Protein AF-A0A1G2G703-F1 (afdb_monomer_lite)

Sequence (166 aa):
MEPTSIESVSEKSYKKLFAVFVAIFGVNMMFAVGLALLQVRADAQSSTAAIINATRTKTKTTPTPMPASPGNKPNVILILGDDWGWPYYGFMGHPIVKTPNLDKLAAEGITFVNGTSAAAHCRPSLQSLMTGLNQRDIPRLGGEVLPVQAIHATLDGGRLCYSAYG

Foldseek 3Di:
DDDDDDDDPPPVVVVVVVVVVCVVVVVVVVVVVVVVVVVVVVVVVVVVVVVVVVVVPPPPPPPPPDPQPPPDDDDDDDDDDDPDDPCQEVCNVNPPHYDPVVNVVVVVDPDDNPDDFLDPDDVLSVLCVLLVDRSVPQDDDPNHGDDSVQFDQDQDPNDRDTDNDD

InterPro domains:
  IPR000917 Sulfatase, N-terminal [PF00884] (74-136)
  IPR017850 Alkaline-phosphatase-like, core domain superfamily [G3DSA:3.40.720.10] (73-143)
  IPR017850 Alkaline-phosphatase-like, core domain superfamily [SSF53649] (70-135)
  IPR050738 Sulfatase enzyme [PTHR42693] (47-138)

Organism: NCBI:txid1802115

pLDDT: mean 73.53, std 17.62, range [36.97, 97.88]

Secondary structure (DSSP, 8-state):
------SSSHHHHHHHHHHHHHHHHHHHHHHHHHHHHHHHHHHHHHHHHHHHHHHH-------------TT-PPP------SS--GGG-GGGT-SS---HHHHHHHHHS---TT---SSSSHHHHHHHHHHSS-TTTS-EETTEEPPGGG-EEEEETTEEEEE---

Radius of gyration: 42.48 Å; chains: 1; bounding box: 96×114×68 Å

Structure (mmCIF, N/CA/C/O backbone):
data_AF-A0A1G2G703-F1
#
_entry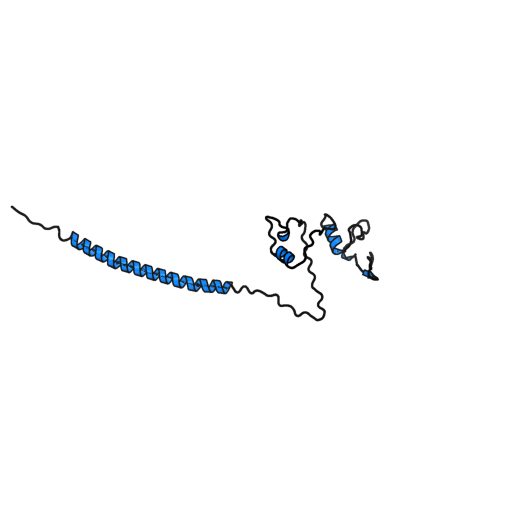.id   AF-A0A1G2G703-F1
#
loop_
_atom_site.group_PDB
_atom_site.id
_atom_site.type_symbol
_atom_site.label_atom_id
_atom_site.label_alt_id
_atom_site.label_comp_id
_atom_site.label_asym_id
_atom_site.label_entity_id
_atom_site.label_seq_id
_atom_site.pdbx_PDB_ins_code
_atom_site.Cartn_x
_atom_site.Cartn_y
_atom_site.Cartn_z
_atom_site.occupancy
_atom_site.B_iso_or_equiv
_atom_site.auth_seq_id
_atom_site.auth_comp_id
_atom_site.auth_asym_id
_atom_site.auth_atom_id
_atom_site.pdbx_PDB_model_num
ATOM 1 N N . MET A 1 1 ? 73.303 -85.130 -42.996 1.00 39.69 1 MET A N 1
ATOM 2 C CA . MET A 1 1 ? 73.490 -85.156 -41.534 1.00 39.69 1 MET A CA 1
ATOM 3 C C . MET A 1 1 ? 72.411 -84.265 -40.950 1.00 39.69 1 MET A C 1
ATOM 5 O O . MET A 1 1 ? 72.466 -83.059 -41.144 1.00 39.69 1 MET A O 1
ATOM 9 N N . GLU A 1 2 ? 71.365 -84.867 -40.398 1.00 50.59 2 GLU A N 1
ATOM 10 C CA . GLU A 1 2 ? 70.339 -84.164 -39.620 1.00 50.59 2 GLU A CA 1
ATOM 11 C C . GLU A 1 2 ? 70.932 -83.755 -38.257 1.00 50.59 2 GLU A C 1
ATOM 13 O O . GLU A 1 2 ? 71.863 -84.422 -37.790 1.00 50.59 2 GLU A O 1
ATOM 18 N N . PRO A 1 3 ? 70.442 -82.667 -37.635 1.00 47.78 3 PRO A N 1
ATOM 19 C CA . PRO A 1 3 ? 69.773 -82.871 -36.345 1.00 47.78 3 PRO A CA 1
ATOM 20 C C . PRO A 1 3 ? 68.526 -81.986 -36.112 1.00 47.78 3 PRO A C 1
ATOM 22 O O . PRO A 1 3 ? 68.582 -80.760 -36.110 1.00 47.78 3 PRO A O 1
ATOM 25 N N . THR A 1 4 ? 67.397 -82.665 -35.903 1.00 46.84 4 THR A N 1
ATOM 26 C CA . THR A 1 4 ? 66.396 -82.553 -34.817 1.00 46.84 4 THR A CA 1
ATOM 27 C C . THR A 1 4 ? 66.105 -81.219 -34.101 1.00 46.84 4 THR A C 1
ATOM 29 O O . THR A 1 4 ? 66.841 -80.758 -33.233 1.00 46.84 4 THR A O 1
ATOM 32 N N . SER A 1 5 ? 64.882 -80.751 -34.365 1.00 55.59 5 SER A N 1
ATOM 33 C CA . SER A 1 5 ? 63.833 -80.210 -33.478 1.00 55.59 5 SER A CA 1
ATOM 34 C C . SER A 1 5 ? 63.959 -80.347 -31.944 1.00 55.59 5 SER A C 1
ATOM 36 O O . SER A 1 5 ? 63.842 -81.467 -31.456 1.00 55.59 5 SER A O 1
ATOM 38 N N . ILE A 1 6 ? 63.951 -79.223 -31.201 1.00 53.72 6 ILE A N 1
ATOM 39 C CA . ILE A 1 6 ? 63.228 -79.012 -29.917 1.00 53.72 6 ILE A CA 1
ATOM 40 C C . ILE A 1 6 ? 63.037 -77.491 -29.710 1.00 53.72 6 ILE A C 1
ATOM 42 O O . ILE A 1 6 ? 63.937 -76.863 -29.179 1.00 53.72 6 ILE A O 1
ATOM 46 N N . GLU A 1 7 ? 61.907 -76.868 -30.092 1.00 53.56 7 GLU A N 1
ATOM 47 C CA . GLU A 1 7 ? 61.575 -75.521 -29.544 1.00 53.56 7 GLU A CA 1
ATOM 48 C C . GLU A 1 7 ? 60.109 -75.037 -29.665 1.00 53.56 7 GLU A C 1
ATOM 50 O O . GLU A 1 7 ? 59.774 -73.969 -29.167 1.00 53.56 7 GLU A O 1
ATOM 55 N N . SER A 1 8 ? 59.170 -75.791 -30.252 1.00 54.94 8 SER A N 1
ATOM 56 C CA . SER A 1 8 ? 57.837 -75.237 -30.585 1.00 54.94 8 SER A CA 1
ATOM 57 C C . SER A 1 8 ? 56.673 -75.607 -29.645 1.00 54.94 8 SER A C 1
ATOM 59 O O . SER A 1 8 ? 55.540 -75.179 -29.881 1.00 54.94 8 SER A O 1
ATOM 61 N N . VAL A 1 9 ? 56.904 -76.374 -28.569 1.00 56.78 9 VAL A N 1
ATOM 62 C CA . VAL A 1 9 ? 55.813 -76.901 -27.712 1.00 56.78 9 VAL A CA 1
ATOM 63 C C . VAL A 1 9 ? 55.397 -75.936 -26.581 1.00 56.78 9 VAL A C 1
ATOM 65 O O . VAL A 1 9 ? 54.250 -75.968 -26.139 1.00 56.78 9 VAL A O 1
ATOM 68 N N . SER A 1 10 ? 56.268 -75.015 -26.150 1.00 59.25 10 SER A N 1
ATOM 69 C CA . SER A 1 10 ? 56.029 -74.157 -24.968 1.00 59.25 10 SER A CA 1
ATOM 70 C C . SER A 1 10 ? 55.095 -72.959 -25.233 1.00 59.25 10 SER A C 1
ATOM 72 O O . SER A 1 10 ? 54.194 -72.658 -24.446 1.00 59.25 10 SER A O 1
ATOM 74 N N . GLU A 1 11 ? 55.227 -72.300 -26.387 1.00 63.84 11 GLU A N 1
ATOM 75 C CA . GLU A 1 11 ? 54.586 -70.998 -26.626 1.00 63.84 11 GLU A CA 1
ATOM 76 C C . GLU A 1 11 ? 53.073 -71.094 -26.906 1.00 63.84 11 GLU A C 1
ATOM 78 O O . GLU A 1 11 ? 52.280 -70.265 -26.446 1.00 63.84 11 GLU A O 1
ATOM 83 N N . LYS A 1 12 ? 52.632 -72.137 -27.625 1.00 61.00 12 LYS A N 1
ATOM 84 C CA . LYS A 1 12 ? 51.203 -72.344 -27.937 1.00 61.00 12 LYS A CA 1
ATOM 85 C C . LYS A 1 12 ? 50.385 -72.768 -26.715 1.00 61.00 12 LYS A C 1
ATOM 87 O O . LYS A 1 12 ? 49.207 -72.415 -26.637 1.00 61.00 12 LYS A O 1
ATOM 92 N N . SER A 1 13 ? 50.989 -73.492 -25.772 1.00 65.44 13 SER A N 1
ATOM 93 C CA . SER A 1 13 ? 50.313 -73.926 -24.542 1.00 65.44 13 SER A CA 1
ATOM 94 C C . SER A 1 13 ? 50.123 -72.77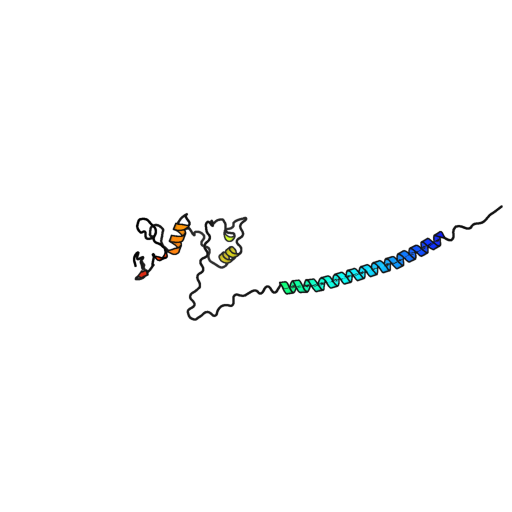3 -23.558 1.00 65.44 13 SER A C 1
ATOM 96 O O . SER A 1 13 ? 49.020 -72.596 -23.041 1.00 65.44 13 SER A O 1
ATOM 98 N N . TYR A 1 14 ? 51.138 -71.918 -23.378 1.00 66.44 14 TYR A N 1
ATOM 99 C CA . TYR A 1 14 ? 51.028 -70.745 -22.502 1.00 66.44 14 TYR A CA 1
ATOM 100 C C . TYR A 1 14 ? 50.013 -69.719 -23.010 1.00 66.44 14 TYR A C 1
ATOM 102 O O . TYR A 1 14 ? 49.238 -69.192 -22.218 1.00 66.44 14 TYR A O 1
ATOM 110 N N . LYS A 1 15 ? 49.938 -69.482 -24.327 1.00 72.62 15 LYS A N 1
ATOM 111 C CA . LYS A 1 15 ? 48.942 -68.561 -24.907 1.00 72.62 15 LYS A CA 1
ATOM 112 C C . LYS A 1 15 ? 47.503 -69.050 -24.710 1.00 72.62 15 LYS A C 1
ATOM 114 O O . LYS A 1 15 ? 46.626 -68.242 -24.415 1.00 72.62 15 LYS A O 1
ATOM 119 N N . LYS A 1 16 ? 47.255 -70.362 -24.811 1.00 74.81 16 LYS A N 1
ATOM 120 C CA . LYS A 1 16 ? 45.932 -70.947 -24.525 1.00 74.81 16 LYS A CA 1
ATOM 121 C C . LYS A 1 16 ? 45.593 -70.887 -23.037 1.00 74.81 16 LYS A C 1
ATOM 123 O O . LYS A 1 16 ? 44.483 -70.495 -22.693 1.00 74.81 16 LYS A O 1
ATOM 128 N N . LEU A 1 17 ? 46.545 -71.221 -22.165 1.00 75.31 17 LEU A N 1
ATOM 129 C CA . LEU A 1 17 ? 46.336 -71.186 -20.717 1.00 75.31 17 LEU A CA 1
ATOM 130 C C . LEU A 1 17 ? 46.113 -69.751 -20.211 1.00 75.31 17 LEU A C 1
ATOM 132 O O . LEU A 1 17 ? 45.208 -69.516 -19.418 1.00 75.31 17 LEU A O 1
ATOM 136 N N . PHE A 1 18 ? 46.865 -68.779 -20.734 1.00 74.75 18 PHE A N 1
ATOM 137 C CA . PHE A 1 18 ? 46.701 -67.361 -20.413 1.00 74.75 18 PHE A CA 1
ATOM 138 C C . PHE A 1 18 ? 45.360 -66.810 -20.914 1.00 74.75 18 PHE A C 1
ATOM 140 O O . PHE A 1 18 ? 44.684 -66.101 -20.176 1.00 74.75 18 PHE A O 1
ATOM 147 N N . ALA A 1 19 ? 44.920 -67.187 -22.121 1.00 74.12 19 ALA A N 1
ATOM 148 C CA . ALA A 1 19 ? 43.609 -66.787 -22.638 1.00 74.12 19 ALA A CA 1
ATOM 149 C C . ALA A 1 19 ? 42.453 -67.329 -21.777 1.00 74.12 19 ALA A C 1
ATOM 151 O O . ALA A 1 19 ? 41.508 -66.597 -21.486 1.00 74.12 19 ALA A O 1
ATOM 152 N N . VAL A 1 20 ? 42.546 -68.582 -21.317 1.00 77.50 20 VAL A N 1
ATOM 153 C CA . VAL A 1 20 ? 41.552 -69.178 -20.408 1.00 77.50 20 VAL A CA 1
ATOM 154 C C . VAL A 1 20 ? 41.579 -68.491 -19.039 1.00 77.50 20 VAL A C 1
ATOM 156 O O . VAL A 1 20 ? 40.523 -68.207 -18.479 1.00 77.50 20 VAL A O 1
ATOM 159 N N . PHE A 1 21 ? 42.763 -68.151 -18.523 1.00 76.75 21 PHE A N 1
ATOM 160 C CA . PHE A 1 21 ? 42.894 -67.455 -17.243 1.00 76.75 21 PHE A CA 1
ATOM 161 C C . PHE A 1 21 ? 42.312 -66.036 -17.301 1.00 76.75 21 PHE A C 1
ATOM 163 O O . PHE A 1 21 ? 41.515 -65.671 -16.442 1.00 76.75 21 PHE A O 1
ATOM 170 N N . VAL A 1 22 ? 42.625 -65.262 -18.346 1.00 72.56 22 VAL A N 1
ATOM 171 C CA . VAL A 1 22 ? 42.064 -63.916 -18.564 1.00 72.56 22 VAL A CA 1
ATOM 172 C C . VAL A 1 22 ? 40.545 -63.968 -18.741 1.00 72.56 22 VAL A C 1
ATOM 174 O O . VAL A 1 22 ? 39.848 -63.113 -18.201 1.00 72.56 22 VAL A O 1
ATOM 177 N N . ALA A 1 23 ? 40.010 -64.983 -19.424 1.00 74.69 23 ALA A N 1
ATOM 178 C CA . ALA A 1 23 ? 38.566 -65.147 -19.570 1.00 74.69 23 ALA A CA 1
ATOM 179 C C . ALA A 1 23 ? 37.877 -65.463 -18.229 1.00 74.69 23 ALA A C 1
ATOM 181 O O . ALA A 1 23 ? 36.895 -64.814 -17.878 1.00 74.69 23 ALA A O 1
ATOM 182 N N . ILE A 1 24 ? 38.400 -66.412 -17.445 1.00 76.25 24 ILE A N 1
ATOM 183 C CA . ILE A 1 24 ? 37.771 -66.827 -16.179 1.00 76.25 24 ILE A CA 1
ATOM 184 C C . ILE A 1 24 ? 37.903 -65.737 -15.107 1.00 76.25 24 ILE A C 1
ATOM 186 O O . ILE A 1 24 ? 36.927 -65.429 -14.418 1.00 76.25 24 ILE A O 1
ATOM 190 N N . PHE A 1 25 ? 39.083 -65.129 -14.964 1.00 74.50 25 PHE A N 1
ATOM 191 C CA . PHE A 1 25 ? 39.296 -64.061 -13.984 1.00 74.50 25 PHE A CA 1
ATOM 192 C C . PHE A 1 25 ? 38.602 -62.762 -14.405 1.00 74.50 25 PHE A C 1
ATOM 194 O O . PHE A 1 25 ? 38.005 -62.091 -13.567 1.00 74.50 25 PHE A O 1
ATOM 201 N N . GLY A 1 26 ? 38.617 -62.434 -15.700 1.00 68.88 26 GLY A N 1
ATOM 202 C CA . GLY A 1 26 ? 37.960 -61.243 -16.237 1.00 68.88 26 GLY A CA 1
ATOM 203 C C . GLY A 1 26 ? 36.441 -61.293 -16.090 1.00 68.88 26 GLY A C 1
ATOM 204 O O . GLY A 1 26 ? 35.843 -60.320 -15.631 1.00 68.88 26 GLY A O 1
ATOM 205 N N . VAL A 1 27 ? 35.811 -62.433 -16.397 1.00 74.38 27 VAL A N 1
ATOM 206 C CA . VAL A 1 27 ? 34.354 -62.593 -16.244 1.00 74.38 27 VAL A CA 1
ATOM 207 C C . VAL A 1 27 ? 33.950 -62.571 -14.766 1.00 74.38 27 VAL A C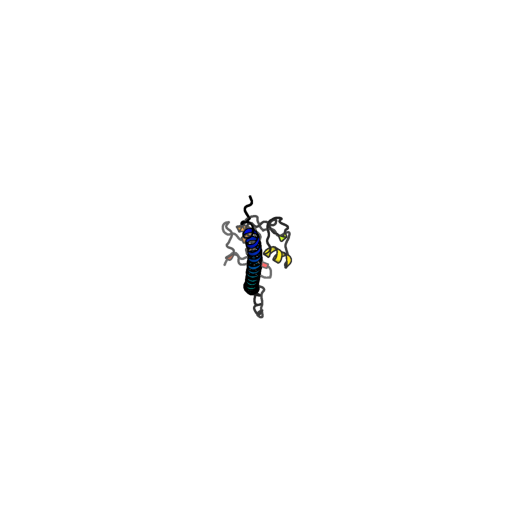 1
ATOM 209 O O . VAL A 1 27 ? 32.997 -61.874 -14.422 1.00 74.38 27 VAL A O 1
ATOM 212 N N . ASN A 1 28 ? 34.698 -63.233 -13.873 1.00 68.69 28 ASN A N 1
ATOM 213 C CA . ASN A 1 28 ? 34.415 -63.184 -12.431 1.00 68.69 28 ASN A CA 1
ATOM 214 C C . ASN A 1 28 ? 34.613 -61.781 -11.833 1.00 68.69 28 ASN A C 1
ATOM 216 O O . ASN A 1 28 ? 33.798 -61.346 -11.019 1.00 68.69 28 ASN A O 1
ATOM 220 N N . MET A 1 29 ? 35.643 -61.039 -12.256 1.00 75.75 29 MET A N 1
ATOM 221 C CA . MET A 1 29 ? 35.869 -59.672 -11.776 1.00 75.75 29 MET A CA 1
ATOM 222 C C . MET A 1 29 ? 34.784 -58.709 -12.280 1.00 75.75 29 MET A C 1
ATOM 224 O O . MET A 1 29 ? 34.296 -57.880 -11.513 1.00 75.75 29 MET A O 1
ATOM 228 N N . MET A 1 30 ? 34.348 -58.845 -13.535 1.00 72.19 30 MET A N 1
ATOM 229 C CA . MET A 1 30 ? 33.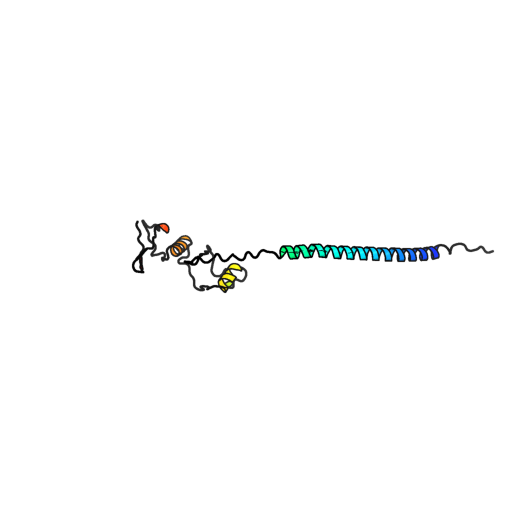244 -58.044 -14.076 1.00 72.19 30 MET A CA 1
ATOM 230 C C . MET A 1 30 ? 31.915 -58.346 -13.376 1.00 72.19 30 MET A C 1
ATOM 232 O O . MET A 1 30 ? 31.152 -57.421 -13.102 1.00 72.19 30 MET A O 1
ATOM 236 N N . PHE A 1 31 ? 31.654 -59.608 -13.022 1.00 77.19 31 PHE A N 1
ATOM 237 C CA . PHE A 1 31 ? 30.444 -59.974 -12.283 1.00 77.19 31 PHE A CA 1
ATOM 238 C C . PHE A 1 31 ? 30.471 -59.451 -10.839 1.00 77.19 31 PHE A C 1
ATOM 240 O O . PHE A 1 31 ? 29.467 -58.925 -10.363 1.00 77.19 31 PHE A O 1
ATOM 247 N N . ALA A 1 32 ? 31.625 -59.513 -10.164 1.00 75.00 32 ALA A N 1
ATOM 248 C CA . ALA A 1 32 ? 31.793 -58.985 -8.809 1.00 75.00 32 ALA A CA 1
ATOM 249 C C . ALA A 1 32 ? 31.661 -57.453 -8.756 1.00 75.00 32 ALA A C 1
ATOM 251 O O . ALA A 1 32 ? 30.973 -56.924 -7.882 1.00 75.00 32 ALA A O 1
ATOM 252 N N . VAL A 1 33 ? 32.256 -56.734 -9.716 1.00 77.38 33 VAL A N 1
ATOM 253 C CA . VAL A 1 33 ? 32.097 -55.273 -9.829 1.00 77.38 33 VAL A CA 1
ATOM 254 C C . VAL A 1 33 ? 30.657 -54.908 -10.194 1.00 77.38 33 VAL A C 1
ATOM 256 O O . VAL A 1 33 ? 30.107 -53.965 -9.629 1.00 77.38 33 VAL A O 1
ATOM 259 N N . GLY A 1 34 ? 30.009 -55.677 -11.073 1.00 76.56 34 GLY A N 1
ATOM 260 C CA . GLY A 1 34 ? 28.596 -55.495 -11.410 1.00 76.56 34 GLY A CA 1
ATOM 261 C C . GLY A 1 34 ? 27.672 -55.641 -10.197 1.00 76.56 34 GLY A C 1
ATOM 262 O O . GLY A 1 34 ? 26.842 -54.763 -9.959 1.00 76.56 34 GLY A O 1
ATOM 263 N N . LEU A 1 35 ? 27.849 -56.698 -9.394 1.00 74.06 35 LEU A N 1
ATOM 264 C CA . LEU A 1 35 ? 27.059 -56.919 -8.175 1.00 74.06 35 LEU A CA 1
ATOM 265 C C . LEU A 1 35 ? 27.302 -55.821 -7.126 1.00 74.06 35 LEU A C 1
ATOM 267 O O . LEU A 1 35 ? 26.340 -55.296 -6.566 1.00 74.06 35 LEU A O 1
ATOM 271 N N . ALA A 1 36 ? 28.559 -55.408 -6.933 1.00 70.62 36 ALA A N 1
ATOM 272 C CA . ALA A 1 36 ? 28.912 -54.334 -6.004 1.00 70.62 36 ALA A CA 1
ATOM 273 C C . ALA A 1 36 ? 28.296 -52.981 -6.412 1.00 70.62 36 ALA A C 1
ATOM 275 O O . ALA A 1 36 ? 27.791 -52.245 -5.564 1.00 70.62 36 ALA A O 1
ATOM 276 N N . LEU A 1 37 ? 28.267 -52.661 -7.712 1.00 66.62 37 LEU A N 1
ATOM 277 C CA . LEU A 1 37 ? 27.615 -51.447 -8.218 1.00 66.62 37 LEU A CA 1
ATOM 278 C C . LEU A 1 37 ? 26.085 -51.501 -8.081 1.00 66.62 37 LEU A C 1
ATOM 280 O O . LEU A 1 37 ? 25.455 -50.469 -7.837 1.00 66.62 37 LEU A O 1
ATOM 284 N N . LEU A 1 38 ? 25.485 -52.689 -8.191 1.00 66.25 38 LEU A N 1
ATOM 285 C CA . LEU A 1 38 ? 24.062 -52.907 -7.911 1.00 66.25 38 LEU A CA 1
ATOM 286 C C . LEU A 1 38 ? 23.734 -52.713 -6.420 1.00 66.25 38 LEU A C 1
ATOM 288 O O . LEU A 1 38 ? 22.720 -52.090 -6.106 1.00 66.25 38 LEU A O 1
ATOM 292 N N . GLN A 1 39 ? 24.606 -53.156 -5.510 1.00 60.16 39 GLN A N 1
ATOM 293 C CA . GLN A 1 39 ? 24.436 -52.963 -4.062 1.00 60.16 39 GLN A CA 1
ATOM 294 C C . GLN A 1 39 ? 24.586 -51.491 -3.646 1.00 60.16 39 GLN A C 1
ATOM 296 O O . GLN A 1 39 ? 23.734 -50.976 -2.925 1.00 60.16 39 GLN A O 1
ATOM 301 N N . VAL A 1 40 ? 25.564 -50.763 -4.200 1.00 62.44 40 VAL A N 1
ATOM 302 C CA . VAL A 1 40 ? 25.700 -49.308 -3.975 1.00 62.44 40 VAL A CA 1
ATOM 303 C C . VAL A 1 40 ? 24.467 -48.535 -4.468 1.00 62.44 40 VAL A C 1
ATOM 305 O O . VAL A 1 40 ? 24.063 -47.545 -3.855 1.00 62.44 40 VAL A O 1
ATOM 308 N N . ARG A 1 41 ? 23.825 -48.982 -5.558 1.00 58.66 41 ARG A N 1
ATOM 309 C CA . ARG A 1 41 ? 22.597 -48.349 -6.070 1.00 58.66 41 ARG A CA 1
ATOM 310 C C . ARG A 1 41 ? 21.396 -48.568 -5.139 1.00 58.66 41 ARG A C 1
ATOM 312 O O . ARG A 1 41 ? 20.578 -47.659 -5.014 1.00 58.66 41 ARG A O 1
ATOM 319 N N . ALA A 1 42 ? 21.299 -49.735 -4.498 1.00 59.34 42 ALA A N 1
ATOM 320 C CA . ALA A 1 42 ? 20.215 -50.062 -3.571 1.00 59.34 42 ALA A CA 1
ATOM 321 C C . ALA A 1 42 ? 20.293 -49.237 -2.269 1.00 59.34 42 ALA A C 1
ATOM 323 O O . ALA A 1 42 ? 19.279 -48.687 -1.834 1.00 59.34 42 ALA A O 1
ATOM 324 N N . ASP A 1 43 ? 21.492 -49.044 -1.709 1.00 56.97 43 ASP A N 1
ATOM 325 C CA . ASP A 1 43 ? 21.685 -48.250 -0.481 1.00 56.97 43 ASP A CA 1
ATOM 326 C C . ASP A 1 43 ? 21.532 -46.732 -0.702 1.00 56.97 43 ASP A C 1
ATOM 328 O O . ASP A 1 43 ? 21.120 -45.991 0.196 1.00 56.97 43 ASP A O 1
ATOM 332 N N . ALA A 1 44 ? 21.782 -46.239 -1.919 1.00 58.28 44 ALA A N 1
ATOM 333 C CA . ALA A 1 44 ? 21.565 -44.828 -2.252 1.00 58.28 44 ALA A CA 1
ATOM 334 C C . ALA A 1 44 ? 20.069 -44.436 -2.292 1.00 58.28 44 ALA A C 1
ATOM 336 O O . ALA A 1 44 ? 19.720 -43.273 -2.051 1.00 58.28 44 ALA A O 1
ATOM 337 N N . GLN A 1 45 ? 19.168 -45.385 -2.575 1.00 52.91 45 GLN A N 1
ATOM 338 C CA . GLN A 1 45 ? 17.722 -45.127 -2.644 1.00 52.91 45 GLN A CA 1
ATOM 339 C C . GLN A 1 45 ? 17.041 -45.159 -1.267 1.00 52.91 45 GLN A C 1
ATOM 341 O O . GLN A 1 45 ? 16.070 -44.429 -1.054 1.00 52.91 45 GLN A O 1
ATOM 346 N N . SER A 1 46 ? 17.565 -45.932 -0.311 1.00 54.81 46 SER A N 1
ATOM 347 C CA . SER A 1 46 ? 16.998 -46.031 1.042 1.00 54.81 46 SER A CA 1
ATOM 348 C C . SER A 1 46 ? 17.217 -44.754 1.868 1.00 54.81 46 SER A C 1
ATOM 350 O O . SER A 1 46 ? 16.329 -44.341 2.615 1.00 54.81 46 SER A O 1
ATOM 352 N N . SER A 1 47 ? 18.342 -44.059 1.666 1.00 56.06 47 SER A N 1
ATOM 353 C CA . SER A 1 47 ? 18.683 -42.843 2.427 1.00 56.06 47 SER A CA 1
ATOM 354 C C . SER A 1 47 ? 18.093 -41.550 1.842 1.00 56.06 47 SER A C 1
ATOM 356 O O . SER A 1 47 ? 17.829 -40.596 2.574 1.00 56.06 47 SER A O 1
ATOM 358 N N . THR A 1 48 ? 17.824 -41.497 0.533 1.00 56.09 48 THR A N 1
ATOM 359 C CA . THR A 1 48 ? 17.274 -40.295 -0.127 1.00 56.09 48 THR A CA 1
ATOM 360 C C . THR A 1 48 ? 15.750 -40.189 -0.008 1.00 56.09 48 THR A C 1
ATOM 362 O O . THR A 1 48 ? 15.228 -39.089 0.182 1.00 56.09 48 THR A O 1
ATOM 365 N N . ALA A 1 49 ? 15.022 -41.311 -0.013 1.00 55.78 49 ALA A N 1
ATOM 366 C CA . ALA A 1 49 ? 13.567 -41.316 0.177 1.00 55.78 49 ALA A CA 1
ATOM 367 C C . ALA A 1 49 ? 13.142 -40.862 1.591 1.00 55.78 49 ALA A C 1
ATOM 369 O O . ALA A 1 49 ? 12.127 -40.176 1.746 1.00 55.78 49 ALA A O 1
ATOM 370 N N . ALA A 1 50 ? 13.936 -41.184 2.619 1.00 56.50 50 ALA A N 1
ATOM 371 C CA . ALA A 1 50 ? 13.677 -40.768 3.998 1.00 56.50 50 ALA A CA 1
ATOM 372 C C . ALA A 1 50 ? 13.826 -39.246 4.185 1.00 56.50 50 ALA A C 1
ATOM 374 O O . ALA A 1 50 ? 12.966 -38.615 4.800 1.00 56.50 50 ALA A O 1
ATOM 375 N N . ILE A 1 51 ? 14.857 -38.631 3.590 1.00 58.97 51 ILE A N 1
ATOM 376 C CA . ILE A 1 51 ? 15.082 -37.178 3.684 1.00 58.97 51 ILE A CA 1
ATOM 377 C C . ILE A 1 51 ? 14.043 -36.394 2.868 1.00 58.97 51 ILE A C 1
ATOM 379 O O . ILE A 1 51 ? 13.545 -35.368 3.337 1.00 58.97 51 ILE A O 1
ATOM 383 N N . ILE A 1 52 ? 13.641 -36.884 1.688 1.00 59.50 52 ILE A N 1
ATOM 384 C CA . ILE A 1 52 ? 12.603 -36.230 0.868 1.00 59.50 52 ILE A CA 1
ATOM 385 C C . ILE A 1 52 ? 11.247 -36.220 1.597 1.00 59.50 52 ILE A C 1
ATOM 387 O O . ILE A 1 52 ? 10.556 -35.200 1.592 1.00 59.50 52 ILE A O 1
ATOM 391 N N . ASN A 1 53 ? 10.887 -37.305 2.291 1.00 59.59 53 ASN A N 1
ATOM 392 C CA . ASN A 1 53 ? 9.647 -37.353 3.071 1.00 59.59 53 ASN A CA 1
ATOM 393 C C . ASN A 1 53 ? 9.734 -36.565 4.391 1.00 59.59 53 ASN A C 1
ATOM 395 O O . ASN A 1 53 ? 8.760 -35.907 4.755 1.00 59.59 53 ASN A O 1
ATOM 399 N N . ALA A 1 54 ? 10.894 -36.542 5.059 1.00 56.97 54 ALA A N 1
ATOM 400 C CA . ALA A 1 54 ? 11.108 -35.756 6.282 1.00 56.97 54 ALA A CA 1
ATOM 401 C C . ALA A 1 54 ? 11.137 -34.235 6.027 1.00 56.97 54 ALA A C 1
ATOM 403 O O . ALA A 1 54 ? 10.753 -33.448 6.890 1.00 56.97 54 ALA A O 1
ATOM 404 N N . THR A 1 55 ? 11.523 -33.804 4.822 1.00 54.38 55 THR A N 1
ATOM 405 C CA . THR A 1 55 ? 11.533 -32.378 4.439 1.00 54.38 55 THR A CA 1
ATOM 406 C C . THR A 1 55 ? 10.163 -31.901 3.921 1.00 54.38 55 THR A C 1
ATOM 408 O O . THR A 1 55 ? 9.906 -30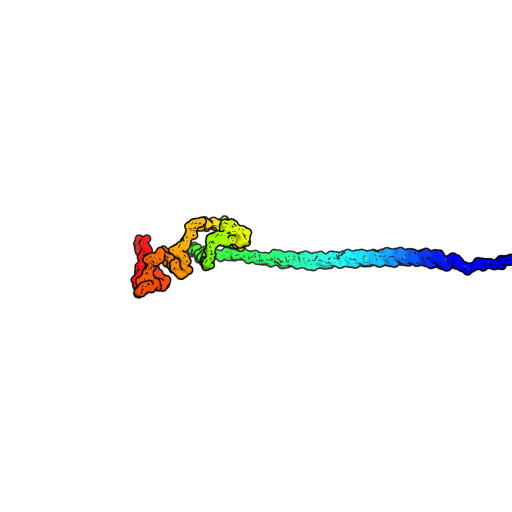.698 3.844 1.00 54.38 55 THR A O 1
ATOM 411 N N . ARG A 1 56 ? 9.233 -32.820 3.604 1.00 53.00 56 ARG A N 1
ATOM 412 C CA . ARG A 1 56 ? 7.865 -32.486 3.155 1.00 53.00 56 ARG A CA 1
ATOM 413 C C . ARG A 1 56 ? 6.925 -32.112 4.303 1.00 53.00 56 ARG A C 1
ATOM 415 O O . ARG A 1 56 ? 5.942 -31.411 4.072 1.00 53.00 56 ARG A O 1
ATOM 422 N N . THR A 1 57 ? 7.251 -32.462 5.543 1.00 40.75 57 THR A N 1
ATOM 423 C CA . THR A 1 57 ? 6.596 -31.903 6.733 1.00 40.75 57 THR A CA 1
ATOM 424 C C . THR A 1 57 ? 7.178 -30.533 7.077 1.00 40.75 57 THR A C 1
ATOM 426 O O . THR A 1 57 ? 7.606 -30.278 8.198 1.00 40.75 57 THR A O 1
ATOM 429 N N . LYS A 1 58 ? 7.141 -29.596 6.120 1.00 47.47 58 LYS A N 1
ATOM 430 C CA . LYS A 1 58 ? 6.919 -28.199 6.493 1.00 47.47 58 LYS A CA 1
ATOM 431 C C . LYS A 1 58 ? 5.548 -28.198 7.150 1.00 47.47 58 LYS A C 1
ATOM 433 O O . LYS A 1 58 ? 4.535 -28.337 6.464 1.00 47.47 58 LYS A O 1
ATOM 438 N N . THR A 1 59 ? 5.514 -28.100 8.470 1.00 41.31 59 THR A N 1
ATOM 439 C CA . THR A 1 59 ? 4.328 -27.690 9.210 1.00 41.31 59 THR A CA 1
ATOM 440 C C . THR A 1 59 ? 3.829 -26.418 8.537 1.00 41.31 59 THR A C 1
ATOM 442 O O . THR A 1 59 ? 4.375 -25.330 8.711 1.00 41.31 59 THR A O 1
ATOM 445 N N . LYS A 1 60 ? 2.811 -26.560 7.683 1.00 47.44 60 LYS A N 1
ATOM 446 C CA . LYS A 1 60 ? 1.923 -25.466 7.333 1.00 47.44 60 LYS A CA 1
ATOM 447 C C . LYS A 1 60 ? 1.252 -25.136 8.653 1.00 47.44 60 LYS A C 1
ATOM 449 O O . LYS A 1 60 ? 0.241 -25.745 8.998 1.00 47.44 60 LYS A O 1
ATOM 454 N N . THR A 1 61 ? 1.873 -24.246 9.422 1.00 40.69 61 THR A N 1
ATOM 455 C CA . THR A 1 61 ? 1.225 -23.560 10.530 1.00 40.69 61 THR A CA 1
ATOM 456 C C . THR A 1 61 ? 0.093 -22.782 9.889 1.00 40.69 61 THR A C 1
ATOM 458 O O . THR A 1 61 ? 0.241 -21.648 9.446 1.00 40.69 61 THR A O 1
ATOM 461 N N . THR A 1 62 ? -1.022 -23.479 9.705 1.00 44.50 62 THR A N 1
ATOM 462 C CA . THR A 1 62 ? -2.312 -22.867 9.466 1.00 44.50 62 THR A CA 1
ATOM 463 C C . THR A 1 62 ? -2.490 -21.967 10.678 1.00 44.50 62 THR A C 1
ATOM 465 O O . THR A 1 62 ? -2.403 -22.494 11.790 1.00 44.50 62 THR A O 1
ATOM 468 N N . PRO A 1 63 ? -2.609 -20.637 10.516 1.00 56.84 63 PRO A N 1
ATOM 469 C CA . PRO A 1 63 ? -2.929 -19.791 11.649 1.00 56.84 63 PRO A CA 1
ATOM 470 C C . PRO A 1 63 ? -4.201 -20.377 12.244 1.00 56.84 63 PRO A C 1
ATOM 472 O O . PRO A 1 63 ? -5.222 -20.449 11.561 1.00 56.84 63 PRO A O 1
ATOM 475 N N . THR A 1 64 ? -4.101 -20.913 13.460 1.00 53.50 64 THR A N 1
ATOM 476 C CA . THR A 1 64 ? -5.260 -21.394 14.200 1.00 53.50 64 THR A CA 1
ATOM 477 C C . THR A 1 64 ? -6.258 -20.246 14.179 1.00 53.50 64 THR A C 1
ATOM 479 O O . THR A 1 64 ? -5.901 -19.164 14.655 1.00 53.50 64 THR A O 1
ATOM 482 N N . PRO A 1 65 ? -7.451 -20.405 13.577 1.00 55.22 65 PRO A N 1
ATOM 483 C CA . PRO A 1 65 ? -8.445 -19.355 13.623 1.00 55.22 65 PRO A CA 1
ATOM 484 C C . PRO A 1 65 ? -8.798 -19.199 15.095 1.00 55.22 65 PRO A C 1
ATOM 486 O O . PRO A 1 65 ? -9.399 -20.083 15.706 1.00 55.22 65 PRO A O 1
ATOM 489 N N . MET A 1 66 ? -8.309 -18.114 15.690 1.00 61.31 66 MET A N 1
ATOM 490 C CA . MET A 1 66 ? -8.627 -17.772 17.062 1.00 61.31 66 MET A CA 1
ATOM 491 C C . MET A 1 66 ? -10.155 -17.674 17.127 1.00 61.31 66 MET A C 1
ATOM 493 O O . MET A 1 66 ? -10.739 -17.026 16.251 1.00 61.31 66 MET A O 1
ATOM 497 N N . PRO A 1 67 ? -10.813 -18.359 18.079 1.00 59.16 67 PRO A N 1
ATOM 498 C CA . PRO A 1 67 ? -12.261 -18.354 18.164 1.00 59.16 67 PRO A CA 1
ATOM 499 C C . PRO A 1 67 ? -12.730 -16.907 18.223 1.00 59.16 67 PRO A C 1
ATOM 501 O O . PRO A 1 67 ? -12.285 -16.113 19.052 1.00 59.16 67 PRO A O 1
ATOM 504 N N . ALA A 1 68 ? -13.577 -16.572 17.261 1.00 61.06 68 ALA A N 1
ATOM 505 C CA . ALA A 1 68 ? -14.090 -15.242 17.062 1.00 61.06 68 ALA A CA 1
ATOM 506 C C . ALA A 1 68 ? -14.963 -14.903 18.290 1.00 61.06 68 ALA A C 1
ATOM 508 O O . ALA A 1 68 ? -16.092 -15.375 18.398 1.00 61.06 68 ALA A O 1
ATOM 509 N N . SER A 1 69 ? -14.434 -14.117 19.230 1.00 63.19 69 SER A N 1
ATOM 510 C CA . SER A 1 69 ? -15.131 -13.712 20.455 1.00 63.19 69 SER A CA 1
ATOM 511 C C . SER A 1 69 ? -16.396 -12.903 20.118 1.00 63.19 69 SER A C 1
ATOM 513 O O . SER A 1 69 ? -16.360 -12.085 19.195 1.00 63.19 69 SER A O 1
ATOM 515 N N . PRO A 1 70 ? -17.532 -13.075 20.819 1.00 54.09 70 PRO A N 1
ATOM 516 C CA . PRO A 1 70 ? -18.736 -12.293 20.548 1.00 54.09 70 PRO A CA 1
ATOM 517 C C . PRO A 1 70 ? -18.423 -10.807 20.790 1.00 54.09 70 PRO A C 1
ATOM 519 O O . PRO A 1 70 ? -18.164 -10.401 21.919 1.00 54.09 70 PRO A O 1
ATOM 522 N N . GLY A 1 71 ? -18.368 -10.015 19.712 1.00 61.84 71 GLY A N 1
ATOM 523 C CA . GLY A 1 71 ? -17.805 -8.656 19.720 1.00 61.84 71 GLY A CA 1
ATOM 524 C C . GLY A 1 71 ? -16.591 -8.434 18.803 1.00 61.84 71 GLY A C 1
ATOM 525 O O . GLY A 1 71 ? -15.930 -7.406 18.944 1.00 61.84 71 GLY A O 1
ATOM 526 N N . ASN A 1 72 ? -16.289 -9.363 17.880 1.00 69.50 72 ASN A N 1
ATOM 527 C CA . ASN A 1 72 ? -15.181 -9.285 16.911 1.00 69.50 72 ASN A CA 1
ATOM 528 C C . ASN A 1 72 ? -15.164 -7.990 16.091 1.00 69.50 72 ASN A C 1
ATOM 530 O O . ASN A 1 72 ? -15.699 -7.919 14.982 1.00 69.50 72 ASN A O 1
ATOM 534 N N . LYS A 1 73 ? -14.472 -6.975 16.603 1.00 84.00 73 LYS A N 1
ATOM 535 C CA . LYS A 1 73 ? -13.974 -5.886 15.772 1.00 84.00 73 LYS A CA 1
ATOM 536 C C . LYS A 1 73 ? -12.892 -6.463 14.854 1.00 84.00 73 LYS A C 1
ATOM 538 O O . LYS A 1 73 ? -12.054 -7.230 15.334 1.00 84.00 73 LYS A O 1
ATOM 543 N N . PRO A 1 74 ? -12.901 -6.138 13.552 1.00 90.69 74 PRO A N 1
ATOM 544 C CA . PRO A 1 74 ? -11.836 -6.576 12.666 1.00 90.69 74 PRO A CA 1
ATOM 545 C C . PRO A 1 74 ? -10.504 -5.985 13.134 1.00 90.69 74 PRO A C 1
ATOM 547 O O . PRO A 1 74 ? -10.441 -4.839 13.583 1.00 90.69 74 PRO A O 1
ATOM 550 N N . ASN A 1 75 ? -9.431 -6.762 13.006 1.00 91.44 75 ASN A N 1
ATOM 551 C CA . ASN A 1 75 ? -8.085 -6.232 13.173 1.00 91.44 75 ASN A CA 1
ATOM 552 C C . ASN A 1 75 ? -7.731 -5.419 11.929 1.00 91.44 75 ASN A C 1
ATOM 554 O O . ASN A 1 75 ? -7.816 -5.929 10.812 1.00 91.44 75 ASN A O 1
ATOM 558 N N . VAL A 1 76 ? -7.322 -4.170 12.128 1.00 92.62 76 VAL A N 1
ATOM 559 C CA . VAL A 1 76 ? -6.870 -3.296 11.044 1.00 92.62 76 VAL A CA 1
ATOM 560 C C . VAL A 1 76 ? -5.351 -3.212 11.108 1.00 92.62 76 VAL A C 1
ATOM 562 O O . VAL A 1 76 ? -4.795 -2.776 12.112 1.00 92.62 76 VAL A O 1
ATOM 565 N N . ILE A 1 77 ? -4.683 -3.646 10.039 1.00 94.62 77 ILE A N 1
ATOM 566 C CA . ILE A 1 77 ? -3.227 -3.566 9.893 1.00 94.62 77 ILE A CA 1
ATOM 567 C C . ILE A 1 77 ? -2.932 -2.585 8.763 1.00 94.62 77 ILE A C 1
ATOM 569 O O . ILE A 1 77 ? -3.334 -2.810 7.624 1.00 94.62 77 ILE A O 1
ATOM 573 N N . LEU A 1 78 ? -2.218 -1.506 9.085 1.00 94.38 78 LEU A N 1
ATOM 574 C CA . LEU A 1 78 ? -1.742 -0.526 8.115 1.00 94.38 78 LEU A CA 1
ATOM 575 C C . LEU A 1 78 ? -0.262 -0.790 7.820 1.00 94.38 78 LEU A C 1
ATOM 577 O O . LEU A 1 78 ? 0.580 -0.660 8.706 1.00 94.38 78 LEU A O 1
ATOM 581 N N . ILE A 1 79 ? 0.048 -1.162 6.577 1.00 94.81 79 ILE A N 1
ATOM 582 C CA . ILE A 1 79 ? 1.420 -1.351 6.091 1.00 94.81 79 ILE A CA 1
ATOM 583 C C . ILE A 1 79 ? 1.773 -0.140 5.228 1.00 94.81 79 ILE A C 1
ATOM 585 O O . ILE A 1 79 ? 1.104 0.113 4.229 1.00 94.81 79 ILE A O 1
ATOM 589 N N . LEU A 1 80 ? 2.813 0.601 5.613 1.00 93.62 80 LEU A N 1
ATOM 590 C CA . LEU A 1 80 ? 3.262 1.812 4.925 1.00 93.62 80 LEU A CA 1
ATOM 591 C C . LEU A 1 80 ? 4.706 1.635 4.443 1.00 93.62 80 LEU A C 1
ATOM 593 O O . LEU A 1 80 ? 5.578 1.280 5.234 1.00 93.62 80 LEU A O 1
ATOM 597 N N . GLY A 1 81 ? 4.949 1.878 3.154 1.00 91.94 81 GLY A N 1
ATOM 598 C CA . GLY A 1 81 ? 6.296 1.966 2.586 1.00 91.94 81 GLY A CA 1
ATOM 599 C C . GLY A 1 81 ? 6.781 3.415 2.562 1.00 91.94 81 GLY A C 1
ATOM 600 O O . GLY A 1 81 ? 6.007 4.301 2.205 1.00 91.94 81 GLY A O 1
ATOM 601 N N . ASP A 1 82 ? 8.043 3.644 2.924 1.00 92.94 82 ASP A N 1
ATOM 602 C CA . ASP A 1 82 ? 8.696 4.954 2.817 1.00 92.94 82 ASP A CA 1
ATOM 603 C C . ASP A 1 82 ? 9.399 5.082 1.460 1.00 92.94 82 ASP A C 1
ATOM 605 O O . ASP A 1 82 ? 9.995 4.114 0.983 1.00 92.94 82 ASP A O 1
ATOM 609 N N . ASP A 1 83 ? 9.266 6.244 0.819 1.00 90.75 83 ASP A N 1
ATOM 610 C CA . ASP A 1 83 ? 9.813 6.555 -0.512 1.00 90.75 83 ASP A CA 1
ATOM 611 C C . ASP A 1 83 ? 9.525 5.514 -1.623 1.00 90.75 83 ASP A C 1
ATOM 613 O O . ASP A 1 83 ? 10.216 5.442 -2.644 1.00 90.75 83 ASP A O 1
ATOM 617 N N . TRP A 1 84 ? 8.463 4.713 -1.474 1.00 89.94 84 TRP A N 1
ATOM 618 C CA . TRP A 1 84 ? 8.097 3.697 -2.460 1.00 89.94 84 TRP A CA 1
ATOM 619 C C . TRP A 1 84 ? 7.194 4.280 -3.550 1.00 89.94 84 TRP A C 1
ATOM 621 O O . TRP A 1 84 ? 6.019 4.578 -3.336 1.00 89.94 84 TRP A O 1
ATOM 631 N N . GLY A 1 85 ? 7.740 4.417 -4.757 1.00 88.88 85 GLY A N 1
ATOM 632 C CA . GLY A 1 85 ? 6.992 4.915 -5.908 1.00 88.88 85 GLY A CA 1
ATOM 633 C C . GLY A 1 85 ? 6.019 3.888 -6.500 1.00 88.88 85 GLY A C 1
ATOM 634 O O . GLY A 1 85 ? 6.349 2.715 -6.661 1.00 88.88 85 GLY A O 1
ATOM 635 N N . TRP A 1 86 ? 4.860 4.375 -6.947 1.00 89.94 86 TRP A N 1
ATOM 636 C CA . TRP A 1 86 ? 3.848 3.627 -7.705 1.00 89.94 86 TRP A CA 1
ATOM 637 C C . TRP A 1 86 ? 4.375 2.687 -8.812 1.00 89.94 86 TRP A C 1
ATOM 639 O O . TRP A 1 86 ? 3.917 1.544 -8.867 1.00 89.94 86 TRP A O 1
ATOM 649 N N . PRO A 1 87 ? 5.321 3.086 -9.693 1.00 91.12 87 PRO A N 1
ATOM 650 C CA . PRO A 1 87 ? 5.731 2.217 -10.794 1.00 91.12 87 PRO A CA 1
ATOM 651 C C . PRO A 1 87 ? 6.524 0.986 -10.341 1.00 91.12 87 PRO A C 1
ATOM 653 O O . PRO A 1 87 ? 6.711 0.086 -11.147 1.00 91.12 87 PRO A O 1
ATOM 656 N N . TYR A 1 88 ? 6.990 0.919 -9.089 1.00 92.69 88 TYR A N 1
ATOM 657 C CA . TYR A 1 88 ? 7.903 -0.125 -8.609 1.00 92.69 88 TYR A CA 1
ATOM 658 C C . TYR A 1 88 ? 7.211 -1.364 -8.023 1.00 92.69 88 TYR A C 1
ATOM 660 O O . TYR A 1 88 ? 7.855 -2.156 -7.339 1.00 92.69 88 TYR A O 1
ATOM 668 N N . TYR A 1 89 ? 5.916 -1.558 -8.260 1.00 93.62 89 TYR A N 1
ATOM 669 C CA . TYR A 1 89 ? 5.206 -2.762 -7.826 1.00 93.62 89 TYR A CA 1
ATOM 670 C C . TYR A 1 89 ? 5.126 -3.810 -8.943 1.00 93.62 89 TYR A C 1
ATOM 672 O O . TYR A 1 89 ? 4.863 -3.482 -10.102 1.00 93.62 89 TYR A O 1
ATOM 680 N N . GLY A 1 90 ? 5.291 -5.088 -8.587 1.00 94.38 90 GLY A N 1
ATOM 681 C CA . GLY A 1 90 ? 5.134 -6.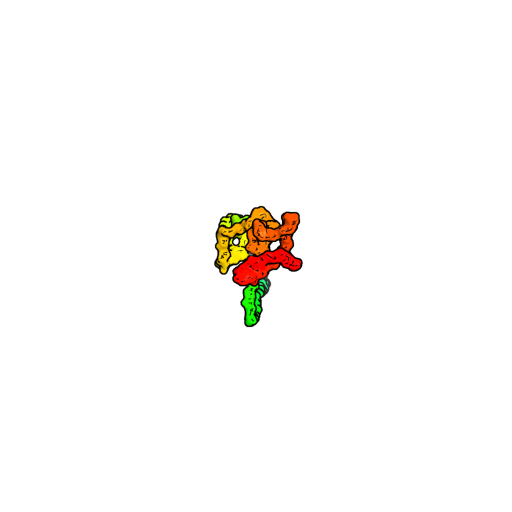212 -9.515 1.00 94.38 90 GLY A CA 1
ATOM 682 C C . GLY A 1 90 ? 3.723 -6.272 -10.106 1.00 94.38 90 GLY A C 1
ATOM 683 O O . GLY A 1 90 ? 3.567 -6.324 -11.325 1.00 94.38 90 GLY A O 1
ATOM 684 N N . PHE A 1 91 ? 2.691 -6.140 -9.264 1.00 93.56 91 PHE A N 1
ATOM 685 C CA . PHE A 1 91 ? 1.289 -6.053 -9.698 1.00 93.56 91 PHE A CA 1
ATOM 686 C C . PHE A 1 91 ? 0.973 -4.823 -10.564 1.00 93.56 91 PHE A C 1
ATOM 688 O O . PHE A 1 91 ? -0.042 -4.816 -11.256 1.00 93.56 91 PHE A O 1
ATOM 695 N N . MET A 1 92 ? 1.847 -3.810 -10.566 1.00 93.31 92 MET A N 1
ATOM 696 C CA . MET A 1 92 ? 1.750 -2.654 -11.460 1.00 93.31 92 MET A CA 1
ATOM 697 C C . MET A 1 92 ? 2.466 -2.844 -12.800 1.00 93.31 92 MET A C 1
ATOM 699 O O . MET A 1 92 ? 2.481 -1.929 -13.622 1.00 93.31 92 MET A O 1
ATOM 703 N N . GLY A 1 93 ? 3.030 -4.028 -13.046 1.00 92.44 93 GLY A N 1
ATOM 704 C CA . GLY A 1 93 ? 3.692 -4.370 -14.302 1.00 92.44 93 GLY A CA 1
ATOM 705 C C . GLY A 1 93 ? 5.166 -3.970 -14.364 1.00 92.44 93 GLY A C 1
ATOM 706 O O . GLY A 1 93 ? 5.720 -3.889 -15.460 1.00 92.44 93 GLY A O 1
ATOM 707 N N . HIS A 1 94 ? 5.823 -3.719 -13.225 1.00 95.06 94 HIS A N 1
ATOM 708 C CA . HIS A 1 94 ? 7.251 -3.411 -13.227 1.00 95.06 94 HIS A CA 1
ATOM 709 C C . HIS A 1 94 ? 8.069 -4.595 -13.798 1.00 95.06 94 HIS A C 1
ATOM 711 O O . HIS A 1 94 ? 7.919 -5.724 -13.331 1.00 95.06 94 HIS A O 1
ATOM 717 N N . PRO A 1 95 ? 8.988 -4.381 -14.762 1.00 93.81 95 PRO A N 1
ATOM 718 C CA . PRO A 1 95 ? 9.628 -5.477 -15.503 1.00 93.81 95 PRO A CA 1
ATOM 719 C C . PRO A 1 95 ? 10.643 -6.298 -14.687 1.00 93.81 95 PRO A C 1
ATOM 721 O O . PRO A 1 95 ? 10.926 -7.443 -15.029 1.00 93.81 95 PRO A O 1
ATOM 724 N N . ILE A 1 96 ? 11.228 -5.708 -13.636 1.00 95.94 96 ILE A N 1
ATOM 725 C CA . ILE A 1 96 ? 12.336 -6.312 -12.864 1.00 95.94 96 ILE A CA 1
ATOM 726 C C . ILE A 1 96 ? 11.949 -6.605 -11.408 1.00 95.94 96 ILE A C 1
ATOM 728 O O . ILE A 1 96 ? 12.154 -7.718 -10.926 1.00 95.94 96 ILE A O 1
ATOM 732 N N . VAL A 1 97 ? 11.424 -5.607 -10.691 1.00 95.00 97 VAL A N 1
ATOM 733 C CA . VAL A 1 97 ? 10.970 -5.726 -9.300 1.00 95.00 97 VAL A CA 1
ATOM 734 C C . VAL A 1 97 ? 9.874 -6.783 -9.167 1.00 95.00 97 VAL A C 1
ATOM 736 O O . VAL A 1 97 ? 8.869 -6.752 -9.870 1.00 95.00 97 VAL A O 1
ATOM 739 N N . LYS A 1 98 ? 10.078 -7.712 -8.230 1.00 94.62 98 LYS A N 1
ATOM 740 C CA . LYS A 1 98 ? 9.138 -8.785 -7.898 1.00 94.62 98 LYS A CA 1
ATOM 741 C C . LYS A 1 98 ? 8.653 -8.598 -6.469 1.00 94.62 98 LYS A C 1
ATOM 743 O O . LYS A 1 98 ? 9.468 -8.588 -5.547 1.00 94.62 98 LYS A O 1
ATOM 748 N N . THR A 1 99 ? 7.342 -8.511 -6.279 1.00 96.38 99 THR A N 1
ATOM 749 C CA . THR A 1 99 ? 6.721 -8.287 -4.968 1.00 96.38 99 THR A CA 1
ATOM 750 C C . THR A 1 99 ? 5.685 -9.369 -4.658 1.00 96.38 99 THR A C 1
ATOM 752 O O . THR A 1 99 ? 4.539 -9.040 -4.376 1.00 96.38 99 THR A O 1
ATOM 755 N N . PRO A 1 100 ? 6.055 -10.667 -4.633 1.00 96.62 100 PRO A N 1
ATOM 756 C CA . PRO A 1 100 ? 5.091 -11.775 -4.662 1.00 96.62 100 PRO A CA 1
ATOM 757 C C . PRO A 1 100 ? 4.049 -11.744 -3.532 1.00 96.62 100 PRO A C 1
ATOM 759 O O . PRO A 1 100 ? 2.907 -12.146 -3.735 1.00 96.62 100 PRO A O 1
ATOM 762 N N . ASN A 1 101 ? 4.413 -11.239 -2.347 1.00 97.19 101 ASN A N 1
ATOM 763 C CA . ASN A 1 101 ? 3.477 -11.095 -1.228 1.00 97.19 101 ASN A CA 1
ATOM 764 C C . ASN A 1 101 ? 2.477 -9.944 -1.439 1.00 97.19 101 ASN A C 1
ATOM 766 O O . ASN A 1 101 ? 1.305 -10.093 -1.103 1.00 97.19 101 ASN A O 1
ATOM 770 N N . LEU A 1 102 ? 2.923 -8.816 -2.004 1.00 95.69 102 LEU A N 1
ATOM 771 C CA . LEU A 1 102 ? 2.043 -7.688 -2.327 1.00 95.69 102 LEU A CA 1
ATOM 772 C C . LEU A 1 102 ? 1.199 -7.984 -3.566 1.00 95.69 102 LEU A C 1
ATOM 774 O O . LEU A 1 102 ? 0.040 -7.596 -3.606 1.00 95.69 102 LEU A O 1
ATOM 778 N N . ASP A 1 103 ? 1.745 -8.720 -4.533 1.00 95.94 103 ASP A N 1
ATOM 779 C CA . ASP A 1 103 ? 1.029 -9.131 -5.741 1.00 95.94 103 ASP A CA 1
ATOM 780 C C . ASP A 1 103 ? -0.138 -10.059 -5.379 1.00 95.94 103 ASP A C 1
ATOM 782 O O . ASP A 1 103 ? -1.251 -9.901 -5.879 1.00 95.94 103 ASP A O 1
ATOM 786 N N . LYS A 1 104 ? 0.089 -10.975 -4.429 1.00 97.62 104 LYS A N 1
ATOM 787 C CA . LYS A 1 104 ? -0.972 -11.798 -3.846 1.00 97.62 104 LYS A CA 1
ATOM 788 C C . LYS A 1 104 ? -2.019 -10.949 -3.113 1.00 97.62 104 LYS A C 1
ATOM 790 O O . LYS A 1 104 ? -3.209 -11.164 -3.313 1.00 97.62 104 LYS A O 1
ATOM 795 N N . LEU A 1 105 ? -1.588 -9.981 -2.298 1.00 96.19 105 LEU A N 1
ATOM 796 C CA . LEU A 1 105 ? -2.500 -9.087 -1.574 1.00 96.19 105 LEU A CA 1
ATOM 797 C C . LEU A 1 105 ? -3.357 -8.239 -2.529 1.00 96.19 105 LEU A C 1
ATOM 799 O O . LEU A 1 105 ? -4.545 -8.059 -2.283 1.00 96.19 105 LEU A O 1
ATOM 803 N N . ALA A 1 106 ? -2.773 -7.750 -3.625 1.00 95.38 106 ALA A N 1
ATOM 804 C CA . ALA A 1 106 ? -3.482 -7.005 -4.659 1.00 95.38 106 ALA A CA 1
ATOM 805 C C . ALA A 1 106 ? -4.514 -7.881 -5.390 1.00 95.38 106 ALA A C 1
ATOM 807 O O . ALA A 1 106 ? -5.620 -7.420 -5.651 1.00 95.38 106 ALA A O 1
ATOM 808 N N . ALA A 1 107 ? -4.187 -9.150 -5.666 1.00 96.69 107 ALA A N 1
ATOM 809 C CA . ALA A 1 107 ? -5.102 -10.097 -6.307 1.00 96.69 107 ALA A CA 1
ATOM 810 C C . ALA A 1 107 ? -6.271 -10.542 -5.404 1.00 96.69 107 ALA A C 1
ATOM 812 O O . ALA A 1 107 ? -7.353 -10.836 -5.906 1.00 96.69 107 ALA A O 1
ATOM 813 N N . GLU A 1 108 ? -6.061 -10.611 -4.087 1.00 97.88 108 GLU A N 1
ATOM 814 C CA . GLU A 1 108 ? -7.091 -10.988 -3.103 1.00 97.88 108 GLU A CA 1
ATOM 815 C C . GLU A 1 108 ? -7.917 -9.786 -2.602 1.00 97.88 108 GLU A C 1
ATOM 817 O O . GLU A 1 108 ? -8.919 -9.974 -1.911 1.00 97.88 108 GLU A O 1
ATOM 822 N N . GLY A 1 109 ? -7.498 -8.559 -2.924 1.00 95.69 109 GLY A N 1
ATOM 823 C CA . GLY A 1 109 ? -8.054 -7.321 -2.383 1.00 95.69 109 GLY A CA 1
ATOM 824 C C . GLY A 1 109 ? -8.498 -6.314 -3.443 1.00 95.69 109 GLY A C 1
ATOM 825 O O . GLY A 1 109 ? -8.862 -6.658 -4.564 1.00 95.69 109 GLY A O 1
ATOM 826 N N . ILE A 1 110 ? -8.493 -5.037 -3.052 1.00 95.81 110 ILE A N 1
ATOM 827 C CA . ILE A 1 110 ? -8.813 -3.906 -3.929 1.00 95.81 110 ILE A CA 1
ATOM 828 C C . ILE A 1 110 ? -7.569 -3.031 -4.064 1.00 95.81 110 ILE A C 1
ATOM 830 O O . ILE A 1 110 ? -7.006 -2.578 -3.067 1.00 95.81 110 ILE A O 1
ATOM 834 N N . THR A 1 111 ? -7.166 -2.758 -5.304 1.00 94.31 111 THR A N 1
ATOM 835 C CA . THR A 1 111 ? -6.052 -1.859 -5.623 1.00 94.31 111 THR A CA 1
ATOM 836 C C . THR A 1 111 ? -6.574 -0.488 -6.041 1.00 94.31 111 THR A C 1
ATOM 838 O O . THR A 1 111 ? -7.326 -0.360 -7.006 1.00 94.31 111 THR A O 1
ATOM 841 N N . PHE A 1 112 ? -6.134 0.562 -5.347 1.00 93.88 112 PHE A N 1
ATOM 842 C CA . PHE A 1 112 ? -6.445 1.945 -5.709 1.00 93.88 112 PHE A CA 1
ATOM 843 C C . PHE A 1 112 ? -5.416 2.473 -6.708 1.00 93.88 112 PHE A C 1
ATOM 845 O O . PHE A 1 112 ? -4.304 2.831 -6.333 1.00 93.88 112 PHE A O 1
ATOM 852 N N . VAL A 1 113 ? -5.799 2.537 -7.985 1.00 91.44 113 VAL A N 1
ATOM 853 C CA . VAL A 1 113 ? -4.889 2.933 -9.075 1.00 91.44 113 VAL A CA 1
ATOM 854 C C . VAL A 1 113 ? -4.505 4.412 -9.032 1.00 91.44 113 VAL A C 1
ATOM 856 O O . VAL A 1 113 ? -3.412 4.791 -9.434 1.00 91.44 113 VAL A O 1
ATOM 859 N N . ASN A 1 114 ? -5.399 5.250 -8.510 1.00 92.06 114 ASN A N 1
ATOM 860 C CA . ASN A 1 114 ? -5.204 6.693 -8.407 1.00 92.06 114 ASN A CA 1
ATOM 861 C C . ASN A 1 114 ? -5.126 7.147 -6.940 1.00 92.06 114 ASN A C 1
ATOM 863 O O . ASN A 1 114 ? -5.823 8.072 -6.526 1.00 92.06 114 ASN A O 1
ATOM 867 N N . GLY A 1 115 ? -4.334 6.438 -6.130 1.00 90.94 115 GLY A N 1
ATOM 868 C CA . GLY A 1 115 ? -4.047 6.812 -4.745 1.00 90.94 115 GLY A CA 1
ATOM 869 C C . GLY A 1 115 ? -2.840 7.746 -4.670 1.00 90.94 115 GLY A C 1
ATOM 870 O O . GLY A 1 115 ? -1.741 7.366 -5.063 1.00 90.94 115 GLY A O 1
ATOM 871 N N . THR A 1 116 ? -3.024 8.960 -4.153 1.00 91.75 116 THR A N 1
ATOM 872 C CA . THR A 1 116 ? -1.952 9.962 -4.039 1.00 91.75 116 THR A CA 1
ATOM 873 C C . THR A 1 116 ? -1.649 10.299 -2.586 1.00 91.75 116 THR A C 1
ATOM 875 O O . THR A 1 116 ? -2.552 10.372 -1.755 1.00 91.75 116 THR A O 1
ATOM 878 N N . SER A 1 117 ? -0.382 10.581 -2.288 1.00 91.94 117 SER A N 1
ATOM 879 C CA . SER A 1 117 ? 0.014 11.140 -0.993 1.00 91.94 117 SER A CA 1
ATOM 880 C C . SER A 1 117 ? -0.496 12.577 -0.838 1.00 91.94 117 SER A C 1
ATOM 882 O O . SER A 1 117 ? -0.490 13.346 -1.799 1.00 91.94 117 SER A O 1
ATOM 884 N N . ALA A 1 118 ? -0.871 12.965 0.384 1.00 91.94 118 ALA A N 1
ATOM 885 C CA . ALA A 1 118 ? -1.291 14.334 0.699 1.00 91.94 118 ALA A CA 1
ATOM 886 C C . ALA A 1 118 ? -0.164 15.373 0.506 1.00 91.94 118 ALA A C 1
ATOM 888 O O . ALA A 1 118 ? -0.447 16.553 0.308 1.00 91.94 118 ALA A O 1
ATOM 889 N N . ALA A 1 119 ? 1.107 14.942 0.529 1.00 91.62 119 ALA A N 1
ATOM 890 C CA . ALA A 1 119 ? 2.235 15.703 -0.020 1.00 91.62 119 ALA A CA 1
ATOM 891 C C . ALA A 1 119 ? 3.425 14.841 -0.429 1.00 91.62 119 ALA A C 1
ATOM 893 O O . ALA A 1 119 ? 3.549 13.679 -0.049 1.00 91.62 119 ALA A O 1
ATOM 894 N N . ALA A 1 120 ? 4.361 15.486 -1.121 1.00 90.38 120 ALA A N 1
ATOM 895 C CA . ALA A 1 120 ? 5.628 14.935 -1.585 1.00 90.38 120 ALA A CA 1
ATOM 896 C C . ALA A 1 120 ? 6.737 14.848 -0.508 1.00 90.38 120 ALA A C 1
ATOM 898 O O . ALA A 1 120 ? 7.908 14.729 -0.851 1.00 90.38 120 ALA A O 1
ATOM 899 N N . HIS A 1 121 ? 6.400 14.927 0.785 1.00 91.56 121 HIS A N 1
ATOM 900 C CA . HIS A 1 121 ? 7.374 14.820 1.877 1.00 91.56 121 HIS A CA 1
ATOM 901 C C . HIS A 1 121 ? 6.878 13.869 2.970 1.00 91.56 121 HIS A C 1
ATOM 903 O O . HIS A 1 121 ? 5.692 13.882 3.313 1.00 91.56 121 HIS A O 1
ATOM 909 N N . CYS A 1 122 ? 7.803 13.106 3.560 1.00 91.12 122 CYS A N 1
ATOM 910 C CA . CYS A 1 122 ? 7.525 12.043 4.529 1.00 91.12 122 CYS A CA 1
ATOM 911 C C . CYS A 1 122 ? 6.744 12.538 5.758 1.00 91.12 122 CYS A C 1
ATOM 913 O O . CYS A 1 122 ? 5.623 12.097 6.008 1.00 91.12 122 CYS A O 1
ATOM 915 N N . ARG A 1 123 ? 7.284 13.522 6.489 1.00 89.19 123 ARG A N 1
ATOM 916 C CA . ARG A 1 123 ? 6.667 14.070 7.711 1.00 89.19 123 ARG A CA 1
ATOM 917 C C . ARG A 1 123 ? 5.248 14.604 7.487 1.00 89.19 123 ARG A C 1
ATOM 919 O O . ARG A 1 123 ? 4.349 14.167 8.202 1.00 89.19 123 ARG A O 1
ATOM 926 N N . PRO A 1 124 ? 5.000 15.515 6.528 1.00 89.31 124 PRO A N 1
ATOM 927 C CA . PRO A 1 124 ? 3.671 16.093 6.385 1.00 89.31 124 PRO A CA 1
ATOM 928 C C . PRO A 1 124 ? 2.682 15.122 5.703 1.00 89.31 124 PRO A C 1
ATOM 930 O O . PRO A 1 124 ? 1.471 15.245 5.907 1.00 89.31 124 PRO A O 1
ATOM 933 N N . SER A 1 125 ? 3.158 14.120 4.947 1.00 91.94 125 SER A N 1
ATOM 934 C CA . SER A 1 125 ? 2.322 13.007 4.467 1.00 91.94 125 SER A CA 1
ATOM 935 C C . SER A 1 125 ? 1.847 12.125 5.624 1.00 91.94 125 SER A C 1
ATOM 937 O O . SER A 1 125 ? 0.641 11.952 5.809 1.00 91.94 125 SER A O 1
ATOM 939 N N . LEU A 1 126 ? 2.774 11.664 6.472 1.00 91.38 126 LEU A N 1
ATOM 940 C CA . LEU A 1 126 ? 2.450 10.832 7.631 1.00 91.38 126 LEU A CA 1
ATOM 941 C C . LEU A 1 126 ? 1.515 11.560 8.603 1.00 91.38 126 LEU A C 1
ATOM 943 O O . LEU A 1 126 ? 0.570 10.973 9.117 1.00 91.38 126 LEU A O 1
ATOM 947 N N . GLN A 1 127 ? 1.730 12.855 8.814 1.00 89.50 127 GLN A N 1
ATOM 948 C CA . GLN A 1 127 ? 0.865 13.678 9.653 1.00 89.50 127 GLN A CA 1
ATOM 949 C C . GLN A 1 127 ? -0.575 13.738 9.123 1.00 89.50 127 GLN A C 1
ATOM 951 O O . GLN A 1 127 ? -1.517 13.597 9.899 1.00 89.50 127 GLN A O 1
ATOM 956 N N . SER A 1 128 ? -0.749 13.899 7.807 1.00 91.00 128 SER A N 1
ATOM 957 C CA . SER A 1 128 ? -2.074 13.884 7.169 1.00 91.00 128 SER A CA 1
ATOM 958 C C . SER A 1 128 ? -2.732 12.505 7.295 1.00 91.00 128 SER A C 1
ATOM 960 O O . SER A 1 128 ? -3.906 12.411 7.637 1.00 91.00 128 SER A O 1
ATOM 962 N N . LEU A 1 129 ? -1.957 11.429 7.104 1.00 92.19 129 LEU A N 1
ATOM 963 C CA . LEU A 1 129 ? -2.425 10.046 7.252 1.00 92.19 129 LEU A CA 1
ATOM 964 C C . LEU A 1 129 ? -2.884 9.727 8.683 1.00 92.19 129 LEU A C 1
ATOM 966 O O . LEU A 1 129 ? -3.909 9.079 8.863 1.00 92.19 129 LEU A O 1
ATOM 970 N N . MET A 1 130 ? -2.143 10.182 9.696 1.00 89.69 130 MET A N 1
ATOM 971 C CA . MET A 1 130 ? -2.462 9.921 11.105 1.00 89.69 130 MET A CA 1
ATOM 972 C C . MET A 1 130 ? -3.634 10.763 11.623 1.00 89.69 130 MET A C 1
ATOM 974 O O . MET A 1 130 ? -4.366 10.317 12.500 1.00 89.69 130 MET A O 1
ATOM 978 N N . THR A 1 131 ? -3.803 11.986 11.112 1.00 87.56 131 THR A N 1
ATOM 979 C CA . THR A 1 131 ? -4.851 12.915 11.577 1.00 87.56 131 THR A CA 1
ATOM 980 C C . THR A 1 131 ? -6.139 12.826 10.764 1.00 87.56 131 THR A C 1
ATOM 982 O O . THR A 1 131 ? -7.187 13.245 11.254 1.00 87.56 131 THR A O 1
ATOM 985 N N . GLY A 1 132 ? -6.072 12.311 9.532 1.00 89.75 132 GLY A N 1
ATOM 986 C CA . GLY A 1 132 ? -7.170 12.353 8.564 1.00 89.75 132 GLY A CA 1
ATOM 987 C C . GLY A 1 132 ? -7.418 13.745 7.967 1.00 89.75 132 GLY A C 1
ATOM 988 O O . GLY A 1 132 ? -8.433 13.947 7.306 1.00 89.75 132 GLY A O 1
ATOM 989 N N . LEU A 1 133 ? -6.517 14.705 8.203 1.00 87.12 133 LEU A N 1
ATOM 990 C CA . LEU A 1 133 ? -6.652 16.098 7.781 1.00 87.12 133 LEU A CA 1
ATOM 991 C C . LEU A 1 133 ? -5.711 16.433 6.624 1.00 87.12 133 LEU A C 1
ATOM 993 O O . LEU A 1 133 ? -4.598 15.914 6.534 1.00 87.12 133 LEU A O 1
ATOM 997 N N . ASN A 1 134 ? -6.122 17.373 5.770 1.00 88.25 134 ASN A N 1
ATOM 998 C CA . ASN A 1 134 ? -5.198 17.972 4.813 1.00 88.25 134 ASN A CA 1
ATOM 999 C C . ASN A 1 134 ? -4.183 18.841 5.551 1.00 88.25 134 ASN A C 1
ATOM 1001 O O . ASN A 1 134 ? -4.499 19.482 6.543 1.00 88.25 134 ASN A O 1
ATOM 1005 N N . GLN A 1 135 ? -2.989 18.980 4.988 1.00 85.50 135 GLN A N 1
ATOM 1006 C CA . GLN A 1 135 ? -1.871 19.723 5.590 1.00 85.50 135 GLN A CA 1
ATOM 1007 C C . GLN A 1 135 ? -2.158 21.176 5.962 1.00 85.50 135 GLN A C 1
ATOM 1009 O O . GLN A 1 135 ? -1.478 21.740 6.823 1.00 85.50 135 GLN A O 1
ATOM 1014 N N . ARG A 1 136 ? -3.131 21.787 5.281 1.00 85.81 136 ARG A N 1
ATOM 1015 C CA . ARG A 1 136 ? -3.592 23.150 5.562 1.00 85.81 136 ARG A CA 1
ATOM 1016 C C . ARG A 1 136 ? -4.449 23.222 6.822 1.00 85.81 136 ARG A C 1
ATOM 1018 O O . ARG A 1 136 ? -4.412 24.238 7.502 1.00 85.81 136 ARG A O 1
ATOM 1025 N N . ASP A 1 137 ? -5.164 22.147 7.128 1.00 85.75 137 ASP A N 1
ATOM 1026 C CA . ASP A 1 137 ? -6.175 22.090 8.181 1.00 85.75 137 ASP A CA 1
ATOM 1027 C C . ASP A 1 137 ? -5.601 21.537 9.493 1.00 85.75 137 ASP A C 1
ATOM 1029 O O . ASP A 1 137 ? -6.283 21.526 10.515 1.00 85.75 137 ASP A O 1
ATOM 1033 N N . ILE A 1 138 ? -4.344 21.073 9.488 1.00 84.00 138 ILE A N 1
ATOM 1034 C CA . ILE A 1 138 ? -3.718 20.519 10.689 1.00 84.00 138 ILE A CA 1
ATOM 1035 C C . ILE A 1 138 ? -3.386 21.656 11.668 1.00 84.00 138 ILE A C 1
ATOM 1037 O O . ILE A 1 138 ? -2.647 22.571 11.284 1.00 84.00 138 ILE A O 1
ATOM 1041 N N . PRO A 1 139 ? -3.871 21.597 12.926 1.00 81.38 139 PRO A N 1
ATOM 1042 C CA . PRO A 1 139 ? -3.649 22.646 13.912 1.00 81.38 139 PRO A CA 1
ATOM 1043 C C . PRO A 1 139 ? -2.171 22.948 14.171 1.00 81.38 139 PRO A C 1
ATOM 1045 O O . PRO A 1 139 ? -1.320 22.052 14.239 1.00 81.38 139 PRO A O 1
ATOM 1048 N N . ARG A 1 140 ? -1.879 24.239 14.351 1.00 79.62 140 ARG A N 1
ATOM 1049 C CA . ARG A 1 140 ? -0.537 24.764 14.614 1.00 79.62 140 ARG A CA 1
ATOM 1050 C C . ARG A 1 140 ? -0.560 25.710 15.803 1.00 79.62 140 ARG A C 1
ATOM 1052 O O . ARG A 1 140 ? -1.488 26.505 15.931 1.00 79.62 140 ARG A O 1
ATOM 1059 N N . LEU A 1 141 ? 0.486 25.673 16.619 1.00 73.19 141 LEU A N 1
ATOM 1060 C CA . LEU A 1 141 ? 0.708 26.614 17.713 1.00 73.19 141 LEU A CA 1
ATOM 1061 C C . LEU A 1 141 ? 2.079 27.262 17.516 1.00 73.19 141 LEU A C 1
ATOM 1063 O O . LEU A 1 141 ? 3.073 26.569 17.340 1.00 73.19 141 LEU A O 1
ATOM 1067 N N . GLY A 1 142 ? 2.133 28.595 17.473 1.00 76.56 142 GLY A N 1
ATOM 1068 C CA . GLY A 1 142 ? 3.396 29.313 17.248 1.00 76.56 142 GLY A CA 1
ATOM 1069 C C . GLY A 1 142 ? 4.061 29.030 15.890 1.00 76.56 142 GLY A C 1
ATOM 1070 O O . GLY A 1 142 ? 5.271 29.163 15.766 1.00 76.56 142 GLY A O 1
ATOM 1071 N N . GLY A 1 143 ? 3.292 28.615 14.876 1.00 75.25 143 GLY A N 1
ATOM 1072 C CA . GLY A 1 143 ? 3.806 28.230 13.552 1.00 75.25 143 GLY A CA 1
ATOM 1073 C C . GLY A 1 143 ? 4.257 26.769 13.447 1.00 75.25 143 GLY A C 1
ATOM 1074 O O . GLY A 1 143 ? 4.387 26.250 12.333 1.00 75.25 143 GLY A O 1
ATOM 1075 N N . GLU A 1 144 ? 4.401 26.080 14.578 1.00 78.56 144 GLU A N 1
ATOM 1076 C CA . GLU A 1 144 ? 4.739 24.664 14.637 1.00 78.56 144 GLU A CA 1
ATOM 1077 C C . GLU A 1 144 ? 3.490 23.787 14.595 1.00 78.56 144 GLU A C 1
ATOM 1079 O O . GLU A 1 144 ? 2.430 24.126 15.119 1.00 78.56 144 GLU A O 1
ATOM 1084 N N . VAL A 1 145 ? 3.622 22.638 13.943 1.00 75.25 145 VAL A N 1
ATOM 1085 C CA . VAL A 1 145 ? 2.596 21.598 13.912 1.00 75.25 145 VAL A CA 1
ATOM 1086 C C . VAL A 1 145 ? 2.415 21.012 15.311 1.00 75.25 145 VAL A C 1
ATOM 1088 O O . VAL A 1 145 ? 3.395 20.593 15.928 1.00 75.25 145 VAL A O 1
ATOM 1091 N N . LEU A 1 146 ? 1.166 20.913 15.777 1.00 75.56 146 LEU A N 1
ATOM 1092 C CA . LEU A 1 146 ? 0.877 20.209 17.025 1.00 75.56 146 LEU A CA 1
ATOM 1093 C C . LEU A 1 146 ? 1.184 18.706 16.903 1.00 75.56 146 LEU A C 1
ATOM 1095 O O . LEU A 1 146 ? 0.964 18.113 15.840 1.00 75.56 146 LEU A O 1
ATOM 1099 N N . PRO A 1 147 ? 1.666 18.062 17.981 1.00 70.38 147 PRO A N 1
ATOM 1100 C CA . PRO A 1 147 ? 1.898 16.625 17.975 1.00 70.38 147 PRO A CA 1
ATOM 1101 C C . PRO A 1 147 ? 0.583 15.883 17.726 1.00 70.38 147 PRO A C 1
ATOM 1103 O O . PRO A 1 147 ? -0.468 16.285 18.222 1.00 70.38 147 PRO A O 1
ATOM 1106 N N . VAL A 1 148 ? 0.642 14.772 16.987 1.00 70.94 148 VAL A N 1
ATOM 1107 C CA . VAL A 1 148 ? -0.541 13.972 16.612 1.00 70.94 148 VAL A CA 1
ATOM 1108 C C . VAL A 1 148 ? -1.359 13.565 17.843 1.00 70.94 148 VAL A C 1
ATOM 1110 O O . VAL A 1 148 ? -2.581 13.550 17.790 1.00 70.94 148 VAL A O 1
ATOM 1113 N N . GLN A 1 149 ? -0.703 13.317 18.978 1.00 66.44 149 GLN A N 1
ATOM 1114 C CA . GLN A 1 149 ? -1.348 12.975 20.249 1.00 66.44 149 GLN A CA 1
ATOM 1115 C C . GLN A 1 149 ? -2.159 14.132 20.857 1.00 66.44 149 GLN A C 1
ATOM 1117 O O . GLN A 1 149 ? -3.115 13.888 21.587 1.00 66.44 149 GLN A O 1
ATOM 1122 N N . ALA A 1 150 ? -1.788 15.384 20.576 1.00 62.78 150 ALA A N 1
ATOM 1123 C CA . ALA A 1 150 ? -2.548 16.556 21.011 1.00 62.78 150 ALA A CA 1
ATOM 1124 C C . ALA A 1 150 ? -3.754 16.839 20.101 1.00 62.78 150 ALA A C 1
ATOM 1126 O O . ALA A 1 150 ? -4.630 17.616 20.470 1.00 62.78 150 ALA A O 1
ATOM 1127 N N . ILE A 1 151 ? -3.824 16.200 18.931 1.00 65.94 151 ILE A N 1
ATOM 1128 C CA . ILE A 1 151 ? -4.934 16.320 17.990 1.00 65.94 151 ILE A CA 1
ATOM 1129 C C . ILE A 1 151 ? -5.962 15.240 18.354 1.00 65.94 151 ILE A C 1
ATOM 1131 O O . ILE A 1 151 ? -6.003 14.163 17.763 1.00 65.94 151 ILE A O 1
ATOM 1135 N N . HIS A 1 152 ? -6.783 15.514 19.369 1.00 59.84 152 HIS A N 1
ATOM 1136 C CA . HIS A 1 152 ? -7.929 14.662 19.681 1.00 59.84 152 HIS A CA 1
ATOM 1137 C C . HIS A 1 152 ? -9.065 14.967 18.702 1.00 59.84 152 HIS A C 1
ATOM 1139 O O . HIS A 1 152 ? -9.582 16.083 18.649 1.00 59.84 152 HIS A O 1
ATOM 1145 N N . ALA A 1 153 ? -9.444 13.962 17.916 1.00 57.09 153 ALA A N 1
ATOM 1146 C CA . ALA A 1 153 ? -10.659 14.006 17.121 1.00 57.09 153 ALA A CA 1
ATOM 1147 C C . ALA A 1 153 ? -11.833 13.596 18.017 1.00 57.09 153 ALA A C 1
ATOM 1149 O O . ALA A 1 153 ? -11.980 12.418 18.352 1.00 57.09 153 ALA A O 1
ATOM 1150 N N . THR A 1 154 ? -12.667 14.557 18.408 1.00 53.75 154 THR A N 1
ATOM 1151 C CA . THR A 1 154 ? -13.932 14.265 19.086 1.00 53.75 154 THR A CA 1
ATOM 1152 C C . THR A 1 154 ? -15.036 14.273 18.035 1.00 53.75 154 THR A C 1
ATOM 1154 O O . THR A 1 154 ? -15.188 15.231 17.276 1.00 53.75 154 THR A O 1
ATOM 1157 N N . LEU A 1 155 ? -15.802 13.185 17.953 1.00 48.69 155 LEU A N 1
ATOM 1158 C CA . LEU A 1 155 ? -17.011 13.149 17.133 1.00 48.69 155 LEU A CA 1
ATOM 1159 C C . LEU A 1 155 ? -18.121 13.861 17.908 1.00 48.69 155 LEU A C 1
ATOM 1161 O O . LEU A 1 155 ? -18.682 13.279 18.833 1.00 48.69 155 LEU A O 1
ATOM 1165 N N . ASP A 1 156 ? -18.433 15.102 17.538 1.00 43.91 156 ASP A N 1
ATOM 1166 C CA . ASP A 1 156 ? -19.573 15.838 18.090 1.00 43.91 156 ASP A CA 1
ATOM 1167 C C . ASP A 1 156 ? -20.669 15.958 17.025 1.00 43.91 156 ASP A C 1
ATOM 1169 O O . ASP A 1 156 ? -20.452 16.489 15.933 1.00 43.91 156 ASP A O 1
ATOM 1173 N N . GLY A 1 157 ? -21.838 15.373 17.295 1.00 42.88 157 GLY A N 1
ATOM 1174 C CA . GLY A 1 157 ? -22.991 15.428 16.389 1.00 42.88 157 GLY A CA 1
ATOM 1175 C C . GLY A 1 157 ? -22.746 14.890 14.968 1.00 42.88 157 GLY A C 1
ATOM 1176 O O . GLY A 1 157 ? -23.409 15.327 14.029 1.00 42.88 157 GLY A O 1
ATOM 1177 N N . GLY A 1 158 ? -21.785 13.976 14.779 1.00 44.59 158 GLY A N 1
ATOM 1178 C CA . GLY A 1 158 ? -21.420 13.432 13.461 1.00 44.59 158 GLY A CA 1
ATOM 1179 C C . GLY A 1 158 ? -20.462 14.310 12.647 1.00 44.59 158 GLY A C 1
ATOM 1180 O O . GLY A 1 158 ? -20.201 14.008 11.482 1.00 44.59 158 GLY A O 1
ATOM 1181 N N . ARG A 1 159 ? -19.915 15.376 13.244 1.00 45.53 159 ARG A N 1
ATOM 1182 C CA . ARG A 1 159 ? -18.832 16.184 12.673 1.00 45.53 159 ARG A CA 1
ATOM 1183 C C . ARG A 1 159 ? -17.527 15.885 13.407 1.00 45.53 159 ARG A C 1
ATOM 1185 O O . ARG A 1 159 ? -17.506 15.733 14.626 1.00 45.53 159 ARG A O 1
ATOM 1192 N N . LEU A 1 160 ? -16.439 15.779 12.645 1.00 53.62 160 LEU A N 1
ATOM 1193 C CA . LEU A 1 160 ? -15.089 15.713 13.198 1.00 53.62 160 LEU A CA 1
ATOM 1194 C C . LEU A 1 160 ? -14.732 17.108 13.718 1.00 53.62 160 LEU A C 1
ATOM 1196 O O . LEU A 1 160 ? -14.399 18.001 12.939 1.00 53.62 160 LEU A O 1
ATOM 1200 N N . CYS A 1 161 ? -14.858 17.296 15.028 1.00 52.88 161 CYS A N 1
ATOM 1201 C CA . CYS A 1 161 ? -14.477 18.522 15.709 1.00 52.88 161 CYS A CA 1
ATOM 1202 C C . CYS A 1 161 ? -13.086 18.315 16.315 1.00 52.88 161 CYS A C 1
ATOM 1204 O O . CYS A 1 161 ? -12.868 17.391 17.099 1.00 52.88 161 CYS A O 1
ATOM 1206 N N . TYR A 1 162 ? -12.138 19.172 15.942 1.00 56.16 162 TYR A N 1
ATOM 1207 C CA . TYR A 1 162 ? -10.790 19.157 16.499 1.00 56.16 162 TYR A CA 1
ATOM 1208 C C . TYR A 1 162 ? -10.683 20.265 17.539 1.00 56.16 162 TYR A C 1
ATOM 1210 O O . TYR A 1 162 ? -10.718 21.447 17.200 1.00 56.16 162 TYR A O 1
ATOM 1218 N N . SER A 1 163 ? -10.557 19.878 18.805 1.00 51.69 163 SER A N 1
ATOM 1219 C CA . SER A 1 163 ? -10.174 20.800 19.870 1.00 51.69 163 SER A CA 1
ATOM 1220 C C . SER A 1 163 ? -8.656 20.752 19.986 1.00 51.69 163 SER A C 1
ATOM 1222 O O . SER A 1 163 ? -8.097 19.765 20.457 1.00 51.69 163 SER A O 1
ATOM 1224 N N . ALA A 1 164 ? -7.969 21.803 19.537 1.00 48.88 164 ALA A N 1
ATOM 1225 C CA . ALA A 1 164 ? -6.705 22.135 20.182 1.00 48.88 164 ALA A CA 1
ATOM 1226 C C . ALA A 1 164 ? -7.083 22.585 21.600 1.00 48.88 164 ALA A C 1
ATOM 1228 O O . ALA A 1 164 ? -8.049 23.325 21.723 1.00 48.88 164 ALA A O 1
ATOM 1229 N N . TYR A 1 165 ? -6.362 22.140 22.627 1.00 42.09 165 TYR A N 1
ATOM 1230 C CA . TYR A 1 165 ? -6.635 22.325 24.065 1.00 42.09 165 TYR A CA 1
ATOM 1231 C C . TYR A 1 165 ? -7.442 21.197 24.726 1.00 42.09 165 TYR A C 1
ATOM 1233 O O . TYR A 1 165 ? -8.650 21.047 24.526 1.00 42.09 165 TYR A O 1
ATOM 1241 N N . GLY A 1 166 ? -6.716 20.433 25.549 1.00 36.97 166 GLY A N 1
ATOM 1242 C CA . GLY A 1 166 ? -7.089 20.155 26.934 1.00 36.97 166 GLY A CA 1
ATOM 1243 C C . GLY A 1 166 ? -6.198 20.994 27.845 1.00 36.97 166 GLY A C 1
ATOM 1244 O O . GLY A 1 166 ? -5.073 21.323 27.394 1.00 36.97 166 GLY A O 1
#